Protein AF-A0A842NBQ3-F1 (afdb_monomer_lite)

pLDDT: mean 96.61, std 5.21, range [58.59, 98.88]

Radius of gyration: 13.01 Å; chains: 1; bounding box: 36×28×29 Å

Foldseek 3Di:
DFDDPVVLVVLLVQLLVLLVQLCVLVVHADSVLLNVCSSVLSCQLGPNWADDLVCLPPPPTDADADQVFRNLSNVVSSSCSSPNDPSVLSSCACPPPRCRYSGQDVSRRNRDDGHDD

Secondary structure (DSSP, 8-state):
-PPPHHHHHHHHHHHHHHHHHHHHHTT---HHHHHTTHHHHHHIIIII----TT-TT-TTS-----S-GGGHHHHHHHHHHTTSS-GGGGGGTT-TT-SS-SS--TTSTT-------

Sequence (117 aa):
MGLNYYQIKENVLQARKLVIRGTSVAGSGHPGGSFSMAEIMGCIFYNHLKYDPKNPEWEGRDKLILSKGHASPGLFSNMAVAGYFEESQLDTLRQFGSKLQGHPDLKCPGVEFCGGS

Structure (mmCIF, N/CA/C/O backbone):
data_AF-A0A842NBQ3-F1
#
_entry.id   AF-A0A842NBQ3-F1
#
loop_
_atom_site.group_PDB
_atom_site.id
_atom_site.type_symbol
_atom_site.label_atom_id
_atom_site.label_alt_id
_atom_site.label_comp_id
_atom_site.label_asym_id
_atom_site.label_entity_id
_atom_site.label_seq_id
_atom_site.pdbx_PDB_ins_code
_atom_site.Cartn_x
_atom_site.Cartn_y
_atom_site.Cartn_z
_atom_site.occupancy
_atom_site.B_iso_or_equiv
_atom_site.auth_seq_id
_atom_site.auth_comp_id
_atom_site.auth_asym_id
_atom_site.auth_atom_id
_atom_site.pdbx_PDB_model_num
ATOM 1 N N . MET A 1 1 ? -18.903 -0.535 12.273 1.00 58.59 1 MET A N 1
ATOM 2 C CA . MET A 1 1 ? -18.365 -1.890 12.525 1.00 58.59 1 MET A CA 1
ATOM 3 C C . MET A 1 1 ? -17.370 -2.182 11.423 1.00 58.59 1 MET A C 1
ATOM 5 O O . MET A 1 1 ? -17.677 -1.839 10.287 1.00 58.59 1 MET A O 1
ATOM 9 N N . GLY A 1 2 ? -16.188 -2.703 11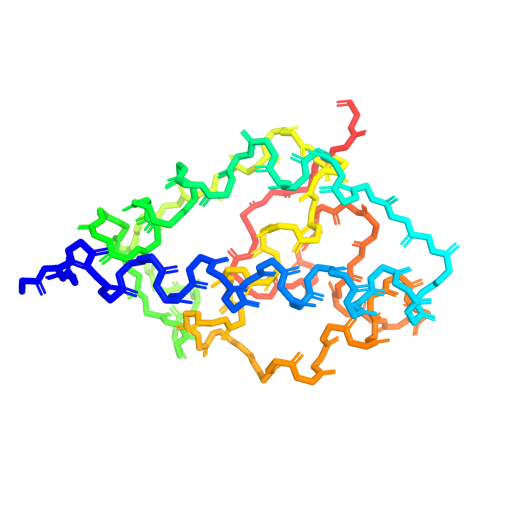.761 1.00 73.56 2 GLY A N 1
ATOM 10 C CA . GLY A 1 2 ? -15.173 -3.078 10.772 1.00 73.56 2 GLY A CA 1
ATOM 11 C C . GLY A 1 2 ? -15.664 -4.170 9.819 1.00 73.56 2 GLY A C 1
ATOM 12 O O . GLY A 1 2 ? -16.737 -4.748 10.025 1.00 73.56 2 GLY A O 1
ATOM 13 N N . LEU A 1 3 ? -14.900 -4.422 8.757 1.00 91.06 3 LEU A N 1
ATOM 14 C CA . LEU A 1 3 ? -15.235 -5.455 7.779 1.00 91.06 3 LEU A CA 1
ATOM 15 C C . LEU A 1 3 ? -15.215 -6.851 8.420 1.00 91.06 3 LEU A C 1
ATOM 17 O O . LEU A 1 3 ? -14.462 -7.117 9.356 1.00 91.06 3 LEU A O 1
ATOM 21 N N . ASN A 1 4 ? -16.027 -7.770 7.898 1.00 95.00 4 ASN A N 1
ATOM 22 C CA . ASN A 1 4 ? -15.976 -9.165 8.332 1.00 95.00 4 ASN A CA 1
ATOM 23 C C . ASN A 1 4 ? -14.759 -9.901 7.737 1.00 95.00 4 ASN A C 1
ATOM 25 O O . ASN A 1 4 ? -14.121 -9.429 6.796 1.00 95.00 4 ASN A O 1
ATOM 29 N N . TYR A 1 5 ? -14.470 -11.101 8.249 1.00 95.12 5 TYR A N 1
ATOM 30 C CA . TYR A 1 5 ? -13.334 -11.921 7.809 1.00 95.12 5 TYR A CA 1
ATOM 31 C C . TYR A 1 5 ? -13.233 -12.093 6.281 1.00 95.12 5 TYR A C 1
ATOM 33 O O . TYR A 1 5 ? -12.146 -11.961 5.718 1.00 95.12 5 TYR A O 1
ATOM 41 N N . TYR A 1 6 ? -14.346 -12.375 5.599 1.00 97.25 6 TYR A N 1
ATOM 42 C CA . TYR A 1 6 ? -14.339 -12.635 4.158 1.00 97.25 6 TYR A CA 1
ATOM 43 C C . TYR A 1 6 ? -14.048 -11.373 3.348 1.00 97.25 6 TYR A C 1
ATOM 45 O O . TYR A 1 6 ? -13.271 -11.429 2.399 1.00 97.25 6 TYR A O 1
ATOM 53 N N . GLN A 1 7 ? -14.594 -10.235 3.771 1.00 97.31 7 GLN A N 1
ATOM 54 C CA . GLN A 1 7 ? -14.319 -8.936 3.157 1.00 97.31 7 GLN A CA 1
ATOM 55 C C . GLN A 1 7 ? -12.852 -8.522 3.345 1.00 97.31 7 GLN 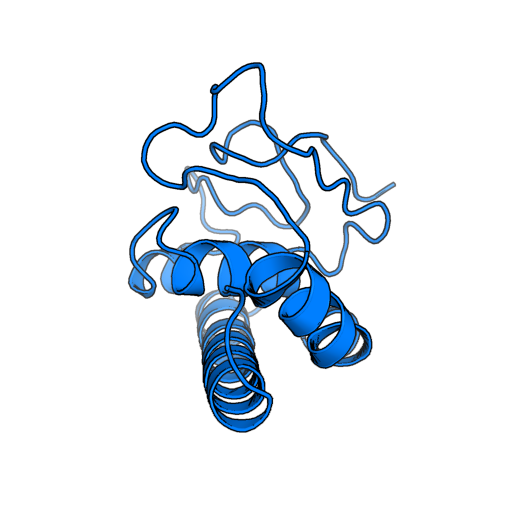A C 1
ATOM 57 O O . GLN A 1 7 ? -12.201 -8.090 2.398 1.00 97.31 7 GLN A O 1
ATOM 62 N N . ILE A 1 8 ? -12.292 -8.723 4.545 1.00 97.81 8 ILE A N 1
ATOM 63 C CA . ILE A 1 8 ? -10.863 -8.475 4.801 1.00 97.81 8 ILE A CA 1
ATOM 64 C C . ILE A 1 8 ? -10.008 -9.356 3.886 1.00 97.81 8 ILE A C 1
ATOM 66 O O . ILE A 1 8 ? -9.063 -8.875 3.263 1.00 97.81 8 ILE A O 1
ATOM 70 N N . LYS A 1 9 ? -10.347 -10.645 3.767 1.00 98.12 9 LYS A N 1
ATOM 71 C CA . LYS A 1 9 ? -9.624 -11.593 2.912 1.00 98.12 9 LYS A CA 1
ATOM 72 C C . LYS A 1 9 ? -9.658 -11.190 1.433 1.00 98.12 9 LYS A C 1
ATOM 74 O O . LYS A 1 9 ? -8.644 -11.335 0.751 1.00 98.12 9 LYS A O 1
ATOM 79 N N . GLU A 1 10 ? -10.789 -10.688 0.946 1.00 98.44 10 GLU A N 1
ATOM 80 C CA . GLU A 1 10 ? -10.934 -10.188 -0.424 1.00 98.44 10 GLU A CA 1
ATOM 81 C C . GLU A 1 10 ? -10.050 -8.960 -0.675 1.00 98.44 10 GLU A C 1
ATOM 83 O O . GLU A 1 10 ? -9.266 -8.954 -1.626 1.00 98.44 10 GLU A O 1
ATOM 88 N N . ASN A 1 11 ? -10.065 -7.986 0.238 1.00 98.44 11 ASN A N 1
ATOM 89 C CA . ASN A 1 11 ? -9.204 -6.807 0.147 1.00 98.44 11 ASN A CA 1
ATOM 90 C C . ASN A 1 11 ? -7.713 -7.169 0.199 1.00 98.44 11 ASN A C 1
ATOM 92 O O . ASN A 1 11 ? -6.914 -6.644 -0.575 1.00 98.44 11 ASN A O 1
ATOM 96 N N . VAL A 1 12 ? -7.326 -8.114 1.061 1.00 98.69 12 VAL A N 1
ATOM 97 C CA . VAL A 1 12 ? -5.946 -8.622 1.132 1.00 98.69 12 VAL A CA 1
ATOM 98 C C . VAL A 1 12 ? -5.537 -9.295 -0.181 1.00 98.69 12 VAL A C 1
ATOM 100 O O . VAL A 1 12 ? -4.418 -9.094 -0.661 1.00 98.69 12 VAL A O 1
ATOM 103 N N . LEU A 1 13 ? -6.425 -10.089 -0.790 1.00 98.69 13 LEU A N 1
ATOM 104 C CA . LEU A 1 13 ? -6.171 -10.693 -2.098 1.00 98.69 13 LEU A CA 1
ATOM 105 C C . LEU A 1 13 ? -5.989 -9.618 -3.176 1.00 98.69 13 LEU A C 1
ATOM 107 O O . LEU A 1 13 ? -5.080 -9.736 -4.001 1.00 98.69 13 LEU A O 1
ATOM 111 N N . GLN A 1 14 ? -6.810 -8.569 -3.153 1.00 98.81 14 GLN A N 1
ATOM 112 C CA . GLN A 1 14 ? -6.688 -7.462 -4.094 1.00 98.81 14 GLN A CA 1
ATOM 113 C C . GLN A 1 14 ? -5.368 -6.709 -3.913 1.00 98.81 14 GLN A C 1
ATOM 115 O O . GLN A 1 14 ? -4.624 -6.538 -4.880 1.00 98.81 14 GLN A O 1
ATOM 120 N N . ALA A 1 15 ? -4.994 -6.379 -2.676 1.00 98.81 15 ALA A N 1
ATOM 121 C CA . ALA A 1 15 ? -3.716 -5.739 -2.382 1.00 98.81 15 ALA A CA 1
ATOM 122 C C . ALA A 1 15 ? -2.528 -6.580 -2.888 1.00 98.81 15 ALA A C 1
ATOM 124 O O . ALA A 1 15 ? -1.599 -6.049 -3.497 1.00 98.81 15 ALA A O 1
ATOM 125 N N . ARG A 1 16 ? -2.574 -7.914 -2.738 1.00 98.81 16 ARG A N 1
ATOM 126 C CA . ARG A 1 16 ? -1.537 -8.802 -3.293 1.00 98.81 16 ARG A CA 1
ATOM 127 C C . ARG A 1 16 ? -1.432 -8.721 -4.816 1.00 98.81 16 ARG A C 1
ATOM 129 O O . ARG A 1 16 ? -0.318 -8.653 -5.333 1.00 98.81 16 ARG A O 1
ATOM 136 N N . LYS A 1 17 ? -2.559 -8.705 -5.535 1.00 98.88 17 LYS A N 1
ATOM 137 C CA . LYS A 1 17 ? -2.567 -8.548 -7.002 1.00 98.88 17 LYS A CA 1
ATOM 138 C C . LYS A 1 17 ? -1.932 -7.220 -7.417 1.00 98.88 17 LYS A C 1
ATOM 140 O O . LYS A 1 17 ? -1.126 -7.195 -8.344 1.00 98.88 17 LYS A O 1
ATOM 145 N N . LEU A 1 18 ? -2.233 -6.144 -6.692 1.00 98.88 18 LEU A N 1
ATOM 146 C CA . LEU A 1 18 ? -1.654 -4.822 -6.935 1.00 98.88 18 LEU A CA 1
ATOM 147 C C . LEU A 1 18 ? -0.145 -4.773 -6.681 1.00 98.88 18 LEU A C 1
ATOM 149 O O . LEU A 1 18 ? 0.578 -4.156 -7.459 1.00 98.88 18 LEU A O 1
ATOM 153 N N . VAL A 1 19 ? 0.355 -5.468 -5.655 1.00 98.81 19 VAL A N 1
ATOM 154 C CA . VAL A 1 19 ? 1.804 -5.620 -5.438 1.00 98.81 19 VAL A CA 1
ATOM 155 C C . VAL A 1 19 ? 2.462 -6.311 -6.631 1.00 98.81 19 VAL A C 1
ATOM 157 O O . VAL A 1 19 ? 3.480 -5.821 -7.118 1.00 98.81 19 VAL A O 1
ATOM 160 N N . ILE A 1 20 ? 1.897 -7.420 -7.126 1.00 98.75 20 ILE A N 1
ATOM 161 C CA . ILE A 1 20 ? 2.441 -8.128 -8.301 1.00 98.75 20 ILE A CA 1
ATOM 162 C C . ILE A 1 20 ? 2.457 -7.192 -9.503 1.00 98.75 20 ILE A C 1
ATOM 164 O O . ILE A 1 20 ? 3.495 -7.055 -10.143 1.00 98.75 20 ILE A O 1
ATOM 168 N N . ARG A 1 21 ? 1.337 -6.514 -9.774 1.00 98.62 21 ARG A N 1
ATOM 169 C CA . ARG A 1 21 ? 1.204 -5.578 -10.894 1.00 98.62 21 ARG A CA 1
ATOM 170 C C . ARG A 1 21 ? 2.240 -4.460 -10.814 1.00 98.62 21 ARG A C 1
ATOM 172 O O . ARG A 1 21 ? 3.061 -4.348 -11.717 1.00 98.62 21 ARG A O 1
ATOM 179 N N . GLY A 1 22 ? 2.262 -3.697 -9.721 1.00 98.69 22 GLY A N 1
ATOM 180 C CA . GLY A 1 22 ? 3.163 -2.553 -9.583 1.00 98.69 22 GLY A CA 1
ATOM 181 C C . GLY A 1 22 ? 4.639 -2.949 -9.612 1.00 98.69 22 GLY A C 1
ATOM 182 O O . GLY A 1 22 ? 5.434 -2.305 -10.289 1.00 98.69 22 GLY A O 1
ATOM 183 N N . THR A 1 23 ? 5.021 -4.046 -8.945 1.00 98.56 23 THR A N 1
ATOM 184 C CA . THR A 1 23 ? 6.423 -4.513 -8.973 1.00 98.56 23 THR A CA 1
ATOM 185 C C . THR A 1 23 ? 6.837 -5.077 -10.333 1.00 98.56 23 THR A C 1
ATOM 187 O O . THR A 1 23 ? 7.986 -4.894 -10.732 1.00 98.56 23 THR A O 1
ATOM 190 N N . SER A 1 24 ? 5.909 -5.697 -11.070 1.00 98.50 24 SER A N 1
ATOM 191 C CA . SER A 1 24 ? 6.153 -6.173 -12.438 1.00 98.50 24 SER A CA 1
ATOM 192 C C . SER A 1 24 ? 6.298 -5.013 -13.422 1.00 98.50 24 SER A C 1
ATOM 194 O O . SER A 1 24 ? 7.261 -4.992 -14.181 1.00 98.50 24 SER A O 1
ATOM 196 N N . VAL A 1 25 ? 5.396 -4.023 -13.379 1.00 98.31 25 VAL A N 1
ATOM 197 C CA . VAL A 1 25 ? 5.468 -2.822 -14.235 1.00 98.31 25 VAL A CA 1
ATOM 198 C C . VAL A 1 25 ? 6.752 -2.037 -13.964 1.00 98.31 25 VAL A C 1
ATOM 200 O O . VAL A 1 25 ? 7.415 -1.590 -14.896 1.00 98.31 25 VAL A O 1
ATOM 203 N N . ALA A 1 26 ? 7.150 -1.918 -12.697 1.00 98.06 26 ALA A N 1
ATOM 204 C CA . ALA A 1 26 ? 8.393 -1.259 -12.317 1.00 98.06 26 ALA A CA 1
ATOM 205 C C . ALA A 1 26 ? 9.663 -2.056 -12.673 1.00 98.06 26 ALA A C 1
ATOM 207 O O . ALA A 1 26 ? 10.758 -1.499 -12.611 1.00 98.06 26 ALA A O 1
ATOM 208 N N . GLY A 1 27 ? 9.555 -3.362 -12.952 1.00 98.00 27 GLY A N 1
ATOM 209 C CA . GLY A 1 27 ? 10.708 -4.264 -13.059 1.00 98.00 27 GLY A CA 1
ATOM 210 C C . GLY A 1 27 ? 11.546 -4.347 -11.773 1.00 98.00 27 GLY A C 1
ATOM 211 O O . GLY A 1 27 ? 12.719 -4.712 -11.813 1.00 98.00 27 GLY A O 1
ATOM 212 N N . SER A 1 28 ? 10.985 -3.938 -10.628 1.00 97.19 28 SER A N 1
ATOM 213 C CA . SER A 1 28 ? 11.712 -3.737 -9.373 1.00 97.19 28 SER A CA 1
ATOM 214 C C . SER A 1 28 ? 10.762 -3.684 -8.169 1.00 97.19 28 SER A C 1
ATOM 216 O O . SER A 1 28 ? 9.673 -3.118 -8.245 1.00 97.19 28 SER A O 1
ATOM 218 N N . GLY A 1 29 ? 11.186 -4.216 -7.019 1.00 96.25 29 GLY A N 1
ATOM 219 C CA . GLY A 1 29 ? 10.430 -4.155 -5.761 1.00 96.25 29 GLY A CA 1
ATOM 220 C C . GLY A 1 29 ? 10.553 -5.419 -4.908 1.00 96.25 29 GLY A C 1
ATOM 221 O O . GLY A 1 29 ? 11.225 -6.371 -5.292 1.00 96.25 29 GLY A O 1
ATOM 222 N N . HIS A 1 30 ? 9.897 -5.431 -3.741 1.00 97.75 30 HIS A N 1
ATOM 223 C CA . HIS A 1 30 ? 10.010 -6.515 -2.751 1.00 97.75 30 HIS A CA 1
ATOM 224 C C . HIS A 1 30 ? 8.659 -7.203 -2.468 1.00 97.75 30 HIS A C 1
ATOM 226 O O . HIS A 1 30 ? 8.115 -7.064 -1.367 1.00 97.75 30 HIS A O 1
ATOM 232 N N . PRO A 1 31 ? 8.105 -7.980 -3.419 1.00 97.69 31 PRO A N 1
ATOM 233 C CA . PRO A 1 31 ? 6.802 -8.624 -3.252 1.00 97.69 31 PRO A CA 1
ATOM 234 C C . PRO A 1 31 ? 6.764 -9.593 -2.061 1.00 97.69 31 PRO A C 1
ATOM 236 O O . PRO A 1 31 ? 5.793 -9.594 -1.309 1.00 97.69 31 PRO A O 1
ATOM 239 N N . GLY A 1 32 ? 7.839 -10.352 -1.811 1.00 98.00 32 GLY A N 1
ATOM 240 C CA . GLY A 1 32 ? 7.914 -11.260 -0.658 1.00 98.00 32 GLY A CA 1
ATOM 241 C C . GLY A 1 32 ? 7.810 -10.528 0.685 1.00 98.00 32 GLY A C 1
ATOM 242 O O . GLY A 1 32 ? 7.072 -10.953 1.574 1.00 98.00 32 GLY A O 1
ATOM 243 N N . GLY A 1 33 ? 8.479 -9.376 0.809 1.00 97.50 33 GLY A N 1
ATOM 244 C CA . GLY A 1 33 ? 8.407 -8.534 2.003 1.00 97.50 33 GLY A CA 1
ATOM 245 C C . GLY A 1 33 ? 7.006 -7.971 2.245 1.00 97.50 33 GLY A C 1
ATOM 246 O O . GLY A 1 33 ? 6.578 -7.901 3.397 1.00 97.50 33 GLY A O 1
ATOM 247 N N . SER A 1 34 ? 6.296 -7.618 1.171 1.00 98.44 34 SER A N 1
ATOM 248 C CA . SER A 1 34 ? 4.906 -7.158 1.211 1.00 98.44 34 SER A CA 1
ATOM 249 C C . SER A 1 34 ? 3.921 -8.283 1.537 1.00 98.44 34 SER A C 1
ATOM 251 O O . SER A 1 34 ? 2.991 -8.083 2.314 1.00 98.44 34 SER A O 1
ATOM 253 N N . PHE A 1 35 ? 4.132 -9.482 0.998 1.00 98.62 35 PHE A N 1
ATOM 254 C CA . PHE A 1 35 ? 3.244 -10.623 1.227 1.00 98.62 35 PHE A CA 1
ATOM 255 C C . PHE A 1 35 ? 3.354 -11.194 2.631 1.00 98.62 35 PHE A C 1
ATOM 257 O O . PHE A 1 35 ? 2.341 -11.638 3.167 1.00 98.62 35 PHE A O 1
ATOM 264 N N . SER A 1 36 ? 4.537 -11.127 3.248 1.00 98.50 36 SER A N 1
ATOM 265 C CA . SER A 1 36 ? 4.745 -11.614 4.615 1.00 98.50 36 SER A CA 1
ATOM 266 C C . SER A 1 36 ? 3.955 -10.831 5.672 1.00 98.50 36 SER A C 1
ATOM 268 O O . SER A 1 36 ? 3.907 -11.254 6.819 1.00 98.50 36 SER A O 1
ATOM 270 N N . MET A 1 37 ? 3.416 -9.659 5.324 1.00 98.12 37 MET A N 1
ATOM 271 C CA . MET A 1 37 ? 2.651 -8.795 6.229 1.00 98.12 37 MET A CA 1
ATOM 272 C C . MET A 1 37 ? 1.209 -8.562 5.760 1.00 98.12 37 MET A C 1
ATOM 274 O O . MET A 1 37 ? 0.513 -7.742 6.345 1.00 98.12 37 MET A O 1
ATOM 278 N N . ALA A 1 38 ? 0.750 -9.247 4.709 1.00 98.38 38 ALA A N 1
ATOM 279 C CA . ALA A 1 38 ? -0.502 -8.902 4.038 1.00 98.38 38 ALA A CA 1
ATOM 280 C C . ALA A 1 38 ? -1.738 -9.083 4.937 1.00 98.38 38 ALA A C 1
ATOM 282 O O . ALA A 1 38 ? -2.574 -8.189 4.998 1.00 98.38 38 ALA A O 1
ATOM 283 N N . GLU A 1 39 ? -1.834 -10.185 5.686 1.00 98.00 39 GLU A N 1
ATOM 284 C CA . GLU A 1 39 ? -2.932 -10.410 6.635 1.00 98.00 39 GLU A CA 1
ATOM 285 C C . GLU A 1 39 ? -2.917 -9.394 7.784 1.00 98.00 39 GLU A C 1
ATOM 287 O O . GLU A 1 39 ? -3.968 -8.876 8.155 1.00 98.00 39 GLU A O 1
ATOM 292 N N . ILE A 1 40 ? -1.732 -9.064 8.313 1.00 97.94 40 ILE A N 1
ATOM 293 C CA . ILE A 1 40 ? -1.577 -8.060 9.378 1.00 97.94 40 ILE A CA 1
ATOM 294 C C . ILE A 1 40 ? -2.044 -6.691 8.872 1.00 97.94 40 ILE A C 1
ATOM 296 O O . ILE A 1 40 ? -2.836 -6.025 9.535 1.00 97.94 40 ILE A O 1
ATOM 300 N N . MET A 1 41 ? -1.603 -6.299 7.675 1.00 98.00 41 MET A N 1
ATOM 301 C CA . MET A 1 41 ? -2.016 -5.053 7.031 1.00 98.00 41 MET A CA 1
ATOM 302 C C . MET A 1 41 ? -3.522 -5.023 6.776 1.00 98.00 41 MET A C 1
ATOM 304 O O . MET A 1 41 ? -4.149 -4.006 7.050 1.00 98.00 41 MET A O 1
ATOM 308 N N . GLY A 1 42 ? -4.113 -6.140 6.344 1.00 97.44 42 GLY A N 1
ATOM 309 C CA . GLY A 1 42 ? -5.557 -6.254 6.161 1.00 97.44 42 GLY A CA 1
ATOM 310 C C . GLY A 1 42 ? -6.338 -6.031 7.455 1.00 97.44 42 GLY A C 1
ATOM 311 O O . GLY A 1 42 ? -7.283 -5.248 7.476 1.00 97.44 42 GLY A O 1
ATOM 312 N N . CYS A 1 43 ? -5.925 -6.658 8.558 1.00 97.06 43 CYS A N 1
ATOM 313 C CA . CYS A 1 43 ? -6.550 -6.423 9.861 1.00 97.06 43 CYS A CA 1
ATOM 314 C C . CYS A 1 43 ? -6.405 -4.961 10.305 1.00 97.06 43 CYS A C 1
ATOM 316 O O . CYS A 1 43 ? -7.373 -4.362 10.774 1.00 97.06 43 CYS A O 1
ATOM 318 N N . ILE A 1 44 ? -5.216 -4.374 10.138 1.00 97.12 44 ILE A N 1
ATOM 319 C CA . ILE A 1 44 ? -4.964 -2.975 10.493 1.00 97.12 44 ILE A CA 1
ATOM 320 C C . ILE A 1 44 ? -5.86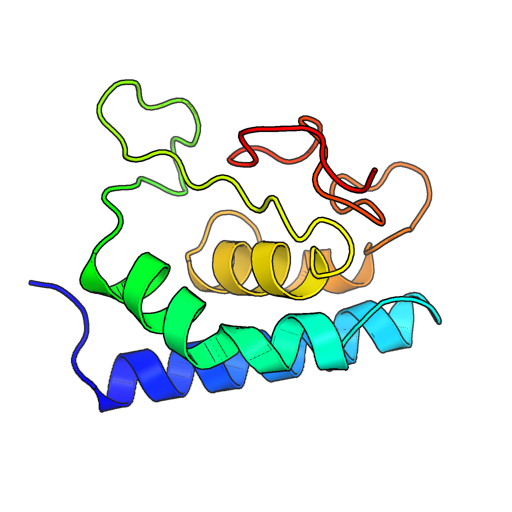5 -2.056 9.661 1.00 97.12 44 ILE A C 1
ATOM 322 O O . ILE A 1 44 ? -6.702 -1.372 10.237 1.00 97.12 44 ILE A O 1
ATOM 326 N N . PHE A 1 45 ? -5.775 -2.078 8.330 1.00 97.06 45 PHE A N 1
ATOM 327 C CA . PHE A 1 45 ? -6.514 -1.158 7.457 1.00 97.06 45 PHE A CA 1
ATOM 328 C C . PHE A 1 45 ? -8.028 -1.368 7.453 1.00 97.06 45 PHE A C 1
ATOM 330 O O . PHE A 1 45 ? -8.767 -0.412 7.251 1.00 97.06 45 PHE A O 1
ATOM 337 N N . TYR A 1 46 ? -8.522 -2.592 7.621 1.00 94.94 46 TYR A N 1
ATOM 338 C CA . TYR A 1 46 ? -9.939 -2.878 7.360 1.00 94.94 46 TYR A CA 1
ATOM 339 C C . TYR A 1 46 ? -10.757 -3.184 8.617 1.00 94.94 46 TYR A C 1
ATOM 341 O O . TYR A 1 46 ? -11.965 -3.417 8.522 1.00 94.94 46 TYR A O 1
ATOM 349 N N . ASN A 1 47 ? -10.123 -3.162 9.794 1.00 94.69 47 ASN A N 1
ATOM 350 C CA . ASN A 1 47 ? -10.810 -3.411 11.060 1.00 94.69 47 ASN A CA 1
ATOM 351 C C . ASN A 1 47 ? -10.372 -2.510 12.225 1.00 94.69 47 ASN A C 1
ATOM 353 O O . ASN A 1 47 ? -11.204 -2.217 13.081 1.00 94.69 47 ASN A O 1
ATOM 357 N N . HIS A 1 48 ? -9.106 -2.080 12.285 1.00 95.50 48 HIS A N 1
ATOM 358 C CA . HIS A 1 48 ? -8.580 -1.373 13.463 1.00 95.50 48 HIS A CA 1
ATOM 359 C C . HIS A 1 48 ? -8.265 0.103 13.235 1.00 95.50 48 HIS A C 1
ATOM 361 O O . HIS A 1 48 ? -8.544 0.913 14.112 1.00 95.50 48 HIS A O 1
ATOM 367 N N . LEU A 1 49 ? -7.682 0.450 12.090 1.00 96.25 49 LEU A N 1
ATOM 368 C CA . LEU A 1 49 ? -7.210 1.797 11.811 1.00 96.25 49 LEU A CA 1
ATOM 369 C C . LEU A 1 49 ? -8.405 2.739 11.643 1.00 96.25 49 LEU A C 1
ATOM 371 O O . LEU A 1 49 ? -9.284 2.513 10.810 1.00 96.25 49 LEU A O 1
ATOM 375 N N . LYS A 1 50 ? -8.411 3.830 12.400 1.00 97.00 50 LYS A N 1
ATOM 376 C CA . LYS A 1 50 ? -9.320 4.954 12.199 1.00 97.00 50 LYS A CA 1
ATOM 377 C C . LYS A 1 50 ? -8.684 5.933 11.218 1.00 97.00 50 LYS A C 1
ATOM 379 O O . LYS A 1 50 ? -7.748 6.640 11.576 1.00 97.00 50 LYS A O 1
ATOM 384 N N . TYR A 1 51 ? -9.188 5.998 9.991 1.00 96.81 51 TYR A N 1
ATOM 385 C CA . TYR A 1 51 ? -8.681 6.899 8.953 1.00 96.81 51 TYR A CA 1
ATOM 386 C C . TYR A 1 51 ? -9.795 7.394 8.033 1.00 96.81 51 TYR A C 1
ATOM 388 O O . TYR A 1 51 ? -10.873 6.806 7.972 1.00 96.81 51 TYR A O 1
ATOM 396 N N . ASP A 1 52 ? -9.504 8.477 7.315 1.00 97.19 52 ASP A N 1
ATOM 397 C CA . ASP A 1 52 ? -10.297 8.957 6.189 1.00 97.19 52 ASP A CA 1
ATOM 398 C C . ASP A 1 52 ? -9.368 9.078 4.969 1.00 97.19 52 ASP A C 1
ATOM 400 O O . ASP A 1 52 ? -8.493 9.948 4.955 1.00 97.19 52 ASP A O 1
ATOM 404 N N . PRO A 1 53 ? -9.516 8.220 3.945 1.00 96.62 53 PRO A N 1
ATOM 405 C CA . PRO A 1 53 ? -8.666 8.273 2.760 1.00 96.62 53 PRO A CA 1
ATOM 406 C C . PRO A 1 53 ? -8.854 9.566 1.949 1.00 96.62 53 PRO A C 1
ATOM 408 O O . PRO A 1 53 ? -7.945 9.970 1.227 1.00 96.62 53 PRO A O 1
ATOM 411 N N . LYS A 1 54 ? -10.007 10.240 2.080 1.00 97.38 54 LYS A N 1
ATOM 412 C CA . LYS A 1 54 ? -10.288 11.524 1.421 1.00 97.38 54 LYS A CA 1
ATOM 413 C C . LYS A 1 54 ? -9.737 12.715 2.202 1.00 97.38 54 LYS A C 1
ATOM 415 O O . LYS A 1 54 ? -9.625 13.800 1.637 1.00 97.38 54 LYS A O 1
ATOM 420 N N . ASN A 1 55 ? -9.366 12.509 3.466 1.00 97.69 55 ASN A N 1
ATOM 421 C CA . ASN A 1 55 ? -8.699 13.499 4.303 1.00 97.69 55 ASN A CA 1
ATOM 422 C C . ASN A 1 55 ? -7.468 12.902 5.021 1.00 97.69 55 ASN A C 1
ATOM 424 O O . ASN A 1 55 ? -7.490 12.698 6.241 1.00 97.69 55 ASN A O 1
ATOM 428 N N . PRO A 1 56 ? -6.361 12.645 4.294 1.00 96.31 56 PRO A N 1
ATOM 429 C CA . PRO A 1 56 ? -5.139 12.080 4.872 1.00 96.31 56 PRO A CA 1
ATOM 430 C C . PRO A 1 56 ? -4.469 12.960 5.937 1.00 96.31 56 PRO A C 1
ATOM 432 O O . PRO A 1 56 ? -3.569 12.495 6.631 1.00 96.31 56 PRO A O 1
ATOM 435 N N . GLU A 1 57 ? -4.880 14.217 6.089 1.00 95.94 57 GLU A N 1
ATOM 436 C CA . GLU A 1 57 ? -4.353 15.152 7.092 1.00 95.94 57 GLU A CA 1
ATOM 437 C C . GLU A 1 57 ? -5.249 15.259 8.336 1.00 95.94 57 GLU A C 1
ATOM 439 O O . GLU A 1 57 ? -4.953 16.033 9.243 1.00 95.94 57 GLU A O 1
ATOM 444 N N . TRP A 1 58 ? -6.326 14.467 8.419 1.00 97.62 58 TRP A N 1
ATOM 445 C CA . TRP A 1 58 ? -7.235 14.484 9.563 1.00 97.62 58 TRP A CA 1
ATOM 446 C C . TRP A 1 58 ? -6.498 14.247 10.889 1.00 97.62 58 TRP A C 1
ATOM 448 O O . TRP A 1 58 ? -5.983 13.164 11.140 1.00 97.62 58 TRP A O 1
ATOM 458 N N . GLU A 1 59 ? -6.504 15.245 11.772 1.00 96.56 59 GLU A N 1
ATOM 459 C CA . GLU A 1 59 ? -5.743 15.237 13.030 1.00 96.56 59 GLU A CA 1
ATOM 460 C C . GLU A 1 59 ? -6.116 14.084 13.981 1.00 96.56 59 GLU A C 1
ATOM 462 O O . GLU A 1 59 ? -5.257 13.525 14.656 1.00 96.56 59 GLU A O 1
ATOM 467 N N . GLY A 1 60 ? -7.393 13.688 14.012 1.00 96.94 60 GLY A N 1
ATOM 468 C CA . GLY A 1 60 ? -7.918 12.675 14.937 1.00 96.94 60 GLY A CA 1
ATOM 469 C C . GLY A 1 60 ? -7.830 11.226 14.445 1.00 96.94 60 GLY A C 1
ATOM 470 O O . GLY A 1 60 ? -8.542 10.371 14.994 1.00 96.94 60 GLY A O 1
ATOM 471 N N . ARG A 1 61 ? -7.050 10.972 13.388 1.00 97.75 61 ARG A N 1
ATOM 472 C CA . ARG A 1 61 ? -6.855 9.650 12.782 1.00 97.75 61 ARG A CA 1
ATOM 473 C C . ARG A 1 61 ? -5.672 8.906 13.398 1.00 97.75 61 ARG A C 1
ATOM 475 O O . ARG A 1 61 ? -4.733 9.513 13.908 1.00 97.75 61 ARG A O 1
ATOM 482 N N . ASP A 1 62 ? -5.674 7.592 13.250 1.00 98.25 62 ASP A N 1
ATOM 483 C CA . ASP A 1 62 ? -4.525 6.768 13.599 1.00 98.25 62 ASP A CA 1
ATOM 484 C C . ASP A 1 62 ? -3.399 6.918 12.563 1.00 98.25 62 ASP A C 1
ATOM 486 O O . ASP A 1 62 ? -3.626 7.142 11.367 1.00 98.25 62 ASP A O 1
ATOM 490 N N . LYS A 1 63 ? -2.156 6.760 13.025 1.00 96.81 63 LYS A N 1
ATOM 491 C CA . LYS A 1 63 ? -0.946 6.851 12.201 1.00 96.81 63 LYS A CA 1
ATOM 492 C C . LYS A 1 63 ? -0.279 5.489 12.087 1.00 96.81 63 LYS A C 1
ATOM 494 O O . LYS A 1 63 ? 0.105 4.895 13.092 1.00 96.81 63 LYS A O 1
ATOM 499 N N . LEU A 1 64 ? -0.108 5.013 10.857 1.00 97.50 64 LEU A N 1
ATOM 500 C CA . LEU A 1 64 ? 0.593 3.767 10.567 1.00 97.50 64 LEU A CA 1
ATOM 501 C C . LEU A 1 64 ? 2.005 4.066 10.057 1.00 97.50 64 LEU A C 1
ATOM 503 O O . LEU A 1 64 ? 2.178 4.679 9.007 1.00 97.50 64 LEU A O 1
ATOM 507 N N . ILE A 1 65 ? 3.020 3.576 10.769 1.00 97.69 65 ILE A N 1
ATOM 508 C CA . ILE A 1 65 ? 4.424 3.700 10.362 1.00 97.69 65 ILE A CA 1
ATOM 509 C C . ILE A 1 65 ? 4.925 2.341 9.877 1.00 97.69 65 ILE A C 1
ATOM 511 O O . ILE A 1 65 ? 5.033 1.389 10.651 1.00 97.69 65 ILE A O 1
ATOM 515 N N . LEU A 1 66 ? 5.291 2.254 8.596 1.00 97.38 66 LEU A N 1
ATOM 516 C CA . LEU A 1 66 ? 5.953 1.071 8.053 1.00 97.38 66 LEU A CA 1
ATOM 517 C C . LEU A 1 66 ? 7.474 1.182 8.228 1.00 97.38 66 LEU A C 1
ATOM 519 O O . LEU A 1 66 ? 8.182 1.627 7.327 1.00 97.38 66 LEU A O 1
ATOM 523 N N . SER A 1 67 ? 7.983 0.712 9.369 1.00 96.12 67 SER A N 1
ATOM 524 C CA . SER A 1 67 ? 9.435 0.636 9.616 1.00 96.12 67 SER A CA 1
ATOM 525 C C . SER A 1 67 ? 10.146 -0.329 8.647 1.00 96.12 67 SER A C 1
ATOM 527 O O . SER A 1 67 ? 11.267 -0.086 8.209 1.00 96.12 67 SER A O 1
ATOM 529 N N . LYS A 1 68 ? 9.448 -1.383 8.192 1.00 95.75 68 LYS A N 1
ATOM 530 C CA . LYS A 1 68 ? 9.903 -2.305 7.134 1.00 95.75 68 LYS A CA 1
ATOM 531 C C . LYS A 1 68 ? 9.836 -1.646 5.744 1.00 95.75 68 LYS A C 1
ATOM 533 O O . LYS A 1 68 ? 9.090 -2.088 4.871 1.00 95.75 68 LYS A O 1
ATOM 538 N N . GLY A 1 69 ? 10.604 -0.579 5.528 1.00 97.12 69 GLY A N 1
ATOM 539 C CA . GLY A 1 69 ? 10.449 0.312 4.374 1.00 97.12 69 GLY A CA 1
ATOM 540 C C . GLY A 1 69 ? 10.546 -0.386 3.013 1.00 97.12 69 GLY A C 1
ATOM 541 O O . GLY A 1 69 ? 9.811 -0.042 2.091 1.00 97.12 69 GLY A O 1
ATOM 542 N N . HIS A 1 70 ? 11.389 -1.412 2.864 1.00 97.44 70 HIS A N 1
ATOM 543 C CA . HIS A 1 70 ? 11.525 -2.139 1.593 1.00 97.44 70 HIS A CA 1
ATOM 544 C C . HIS A 1 70 ? 10.207 -2.788 1.125 1.00 97.44 70 HIS A C 1
ATOM 546 O O . HIS A 1 70 ? 10.019 -2.9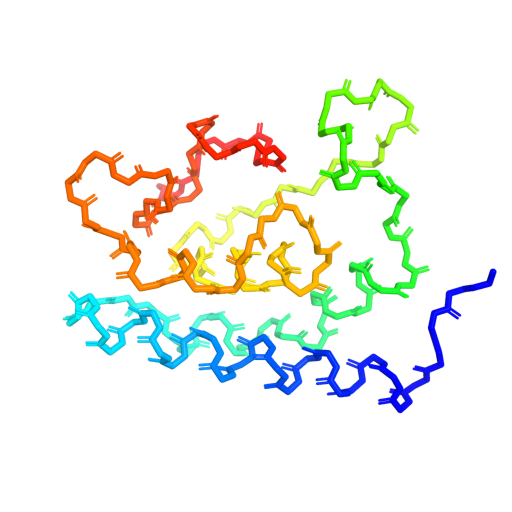99 -0.073 1.00 97.44 70 HIS A O 1
ATOM 552 N N . ALA A 1 71 ? 9.277 -3.067 2.047 1.00 97.94 71 ALA A N 1
ATOM 553 C CA . ALA A 1 71 ? 7.960 -3.634 1.772 1.00 97.94 71 ALA A CA 1
ATOM 554 C C . ALA A 1 71 ? 6.897 -2.582 1.385 1.00 97.94 71 ALA A C 1
ATOM 556 O O . ALA A 1 71 ? 5.705 -2.903 1.384 1.00 97.94 71 ALA A O 1
ATOM 557 N N . SER A 1 72 ? 7.311 -1.362 1.016 1.00 98.06 72 SER A N 1
ATOM 558 C CA . SER A 1 72 ? 6.441 -0.253 0.593 1.00 98.06 72 SER A CA 1
ATOM 559 C C . SER A 1 72 ? 5.367 -0.596 -0.451 1.00 98.06 72 SER A C 1
ATOM 561 O O . SER A 1 72 ? 4.265 -0.066 -0.300 1.00 98.06 72 SER A O 1
ATOM 563 N N . PRO A 1 73 ? 5.553 -1.525 -1.422 1.00 98.56 73 PRO A N 1
ATOM 564 C CA . PRO A 1 73 ? 4.460 -1.893 -2.329 1.00 98.56 73 PRO A CA 1
ATOM 565 C C . PRO A 1 73 ? 3.236 -2.446 -1.582 1.00 98.56 73 PRO A C 1
ATOM 567 O O . PRO A 1 73 ? 2.094 -2.228 -1.982 1.00 98.56 73 PRO A O 1
ATOM 570 N N . GLY A 1 74 ? 3.465 -3.132 -0.460 1.00 98.56 74 GLY A N 1
ATOM 571 C CA . GLY A 1 74 ? 2.419 -3.651 0.419 1.00 98.56 74 GLY A CA 1
ATOM 572 C C . GLY A 1 74 ? 1.658 -2.544 1.146 1.00 98.56 74 GLY A C 1
ATOM 573 O O . GLY A 1 74 ? 0.448 -2.645 1.301 1.00 98.56 74 GLY A O 1
ATOM 574 N N . LEU A 1 75 ? 2.336 -1.465 1.544 1.00 98.56 75 LEU A N 1
ATOM 575 C CA . LEU A 1 75 ? 1.672 -0.287 2.107 1.00 98.56 75 LEU A CA 1
ATOM 576 C C . LEU A 1 75 ? 0.817 0.408 1.047 1.00 98.56 75 LEU A C 1
ATOM 578 O O . LEU A 1 75 ? -0.378 0.590 1.257 1.00 98.56 75 LEU A O 1
ATOM 582 N N . PHE A 1 76 ? 1.401 0.726 -0.110 1.00 98.75 76 PHE A N 1
ATOM 583 C CA . PHE A 1 76 ? 0.697 1.462 -1.161 1.00 98.75 76 PHE A CA 1
ATOM 584 C C . PHE A 1 76 ? -0.497 0.693 -1.726 1.00 98.75 76 PHE A C 1
ATOM 586 O O . PHE A 1 76 ? -1.539 1.286 -1.969 1.00 98.75 76 PHE A O 1
ATOM 593 N N . SER A 1 77 ? -0.380 -0.626 -1.895 1.00 98.75 77 SER A N 1
ATOM 594 C CA . SER A 1 77 ? -1.508 -1.456 -2.336 1.00 98.75 77 SER A CA 1
ATOM 595 C C . SER A 1 77 ? -2.665 -1.459 -1.333 1.00 98.75 77 SER A C 1
ATOM 597 O O . SER A 1 77 ? -3.809 -1.311 -1.748 1.00 98.75 77 SER A O 1
ATOM 599 N N . ASN A 1 78 ? -2.396 -1.565 -0.025 1.00 98.69 78 ASN A N 1
ATOM 600 C CA . ASN A 1 78 ? -3.456 -1.488 0.987 1.00 98.69 78 ASN A CA 1
ATOM 601 C C . ASN A 1 78 ? -4.076 -0.084 1.058 1.00 98.69 78 ASN A C 1
ATOM 603 O O . ASN A 1 78 ? -5.293 0.016 1.186 1.00 98.69 78 ASN A O 1
ATOM 607 N N . MET A 1 79 ? -3.276 0.980 0.912 1.00 98.62 79 MET A N 1
ATOM 608 C CA . MET A 1 79 ? -3.773 2.360 0.817 1.00 98.62 79 MET A CA 1
ATOM 609 C C . MET A 1 79 ? -4.673 2.564 -0.411 1.00 98.62 79 MET A C 1
ATOM 611 O O . MET A 1 79 ? -5.724 3.189 -0.289 1.00 98.62 79 MET A O 1
ATOM 615 N N . ALA A 1 80 ? -4.305 2.005 -1.568 1.00 98.62 80 ALA A N 1
ATOM 616 C CA . ALA A 1 80 ? -5.124 2.067 -2.776 1.00 98.62 80 ALA A CA 1
ATOM 617 C C . ALA A 1 80 ? -6.470 1.354 -2.590 1.00 98.62 80 ALA A C 1
ATOM 619 O O . ALA A 1 80 ? -7.516 1.949 -2.822 1.00 98.62 80 ALA A O 1
ATOM 620 N N . VAL A 1 81 ? -6.456 0.118 -2.073 1.00 98.50 81 VAL A N 1
ATOM 621 C CA . VAL A 1 81 ? -7.689 -0.638 -1.772 1.00 98.50 81 VAL A CA 1
ATOM 622 C C . VAL A 1 81 ? -8.536 0.068 -0.705 1.00 98.50 81 VAL A C 1
ATOM 624 O O . VAL A 1 81 ? -9.761 0.018 -0.744 1.00 98.50 81 VAL A O 1
ATOM 627 N N . ALA A 1 82 ? -7.900 0.764 0.240 1.00 97.69 82 ALA A N 1
ATOM 628 C CA . ALA A 1 82 ? -8.572 1.594 1.236 1.00 97.69 82 ALA A CA 1
ATOM 629 C C . ALA A 1 82 ? -9.107 2.929 0.672 1.00 97.69 82 ALA A C 1
ATOM 631 O O . ALA A 1 82 ? -9.790 3.656 1.390 1.00 97.69 82 ALA A O 1
ATOM 632 N N . GLY A 1 83 ? -8.817 3.258 -0.591 1.00 97.94 83 GLY A N 1
ATOM 633 C CA . GLY A 1 83 ? -9.360 4.416 -1.300 1.00 97.94 83 GLY A CA 1
ATOM 634 C C . GLY A 1 83 ? -8.541 5.704 -1.198 1.00 97.94 83 GLY A C 1
ATOM 635 O O . GLY A 1 83 ? -9.061 6.759 -1.554 1.00 97.94 83 GLY A O 1
ATOM 636 N N . TYR A 1 84 ? -7.288 5.662 -0.722 1.00 98.31 84 TYR A N 1
ATOM 637 C CA . TYR A 1 84 ? -6.420 6.856 -0.672 1.00 98.31 84 TYR A CA 1
ATOM 638 C C . TYR A 1 84 ? -6.095 7.399 -2.068 1.00 98.31 84 TYR A C 1
ATOM 640 O O . TYR A 1 84 ? -5.866 8.595 -2.247 1.00 98.31 84 TYR A O 1
ATOM 648 N N . PHE A 1 85 ? -6.031 6.510 -3.054 1.00 98.12 85 PHE A N 1
ATOM 649 C CA . PHE A 1 85 ? -5.799 6.820 -4.458 1.00 98.12 85 PHE A CA 1
ATOM 650 C C . PHE A 1 85 ? -6.237 5.638 -5.325 1.00 98.12 85 PHE A C 1
ATOM 652 O O . PHE A 1 85 ? -6.388 4.519 -4.838 1.00 98.12 85 PHE A O 1
ATOM 659 N N . GLU A 1 86 ? -6.417 5.891 -6.620 1.00 98.31 86 GLU A N 1
ATOM 660 C CA . GLU A 1 86 ? -6.801 4.869 -7.595 1.00 98.31 86 GLU A CA 1
ATOM 661 C C . GLU A 1 86 ? -5.780 3.726 -7.662 1.00 98.31 86 GLU A C 1
ATOM 663 O O . GLU A 1 86 ? -4.568 3.953 -7.714 1.00 98.31 86 GLU A O 1
ATOM 668 N N . GLU A 1 87 ? -6.266 2.488 -7.753 1.00 98.69 87 GLU A N 1
ATOM 669 C CA . GLU A 1 87 ? -5.419 1.291 -7.830 1.00 98.69 87 GLU A CA 1
ATOM 670 C C . GLU A 1 87 ? -4.455 1.304 -9.027 1.00 98.69 87 GLU A C 1
ATOM 672 O O . GLU A 1 87 ? -3.351 0.761 -8.950 1.00 98.69 87 GLU A O 1
ATOM 677 N N . SER A 1 88 ? -4.838 1.965 -10.123 1.00 98.38 88 SER A N 1
ATOM 678 C CA . SER A 1 88 ? -4.001 2.136 -11.316 1.00 98.38 88 SER A CA 1
ATOM 679 C C . SER A 1 88 ? -2.716 2.920 -11.045 1.00 98.38 88 SER A C 1
ATOM 681 O O . SER A 1 88 ? -1.741 2.754 -11.776 1.00 98.38 88 SER A O 1
ATOM 683 N N . GLN A 1 89 ? -2.650 3.716 -9.971 1.00 98.38 89 GLN A N 1
ATOM 684 C CA . GLN A 1 89 ? -1.425 4.434 -9.618 1.00 98.38 89 GLN A CA 1
ATOM 685 C C . GLN A 1 89 ? -0.281 3.497 -9.230 1.00 98.38 89 GLN A C 1
ATOM 687 O O . GLN A 1 89 ? 0.875 3.910 -9.323 1.00 98.38 89 GLN A O 1
ATOM 692 N N . LEU A 1 90 ? -0.551 2.235 -8.867 1.00 98.44 90 LEU A N 1
ATOM 693 C CA . LEU A 1 90 ? 0.506 1.255 -8.593 1.00 98.44 90 LEU A CA 1
ATOM 694 C C . LEU A 1 90 ? 1.397 0.986 -9.813 1.00 98.44 90 LEU A C 1
ATOM 696 O O . LEU A 1 90 ? 2.553 0.612 -9.629 1.00 98.44 90 LEU A O 1
ATOM 700 N N . ASP A 1 91 ? 0.920 1.248 -11.032 1.00 98.44 91 ASP A N 1
ATOM 701 C CA . ASP A 1 91 ? 1.737 1.157 -12.251 1.00 98.44 91 ASP A CA 1
ATOM 702 C C . ASP A 1 91 ? 2.860 2.206 -12.275 1.00 98.44 91 ASP A C 1
ATOM 704 O O . ASP A 1 91 ? 3.869 2.043 -12.955 1.00 98.44 91 ASP A O 1
ATOM 708 N N . THR A 1 92 ? 2.719 3.277 -11.493 1.00 98.38 92 THR A N 1
ATOM 709 C CA . THR A 1 92 ? 3.732 4.331 -11.367 1.00 98.38 92 THR A CA 1
ATOM 710 C C . THR A 1 92 ? 4.769 4.034 -10.282 1.00 98.38 92 THR A C 1
ATOM 712 O O . THR A 1 92 ? 5.632 4.873 -10.021 1.00 98.38 92 THR A O 1
ATOM 715 N N . LEU A 1 93 ? 4.703 2.875 -9.619 1.00 98.56 93 LEU A N 1
ATOM 716 C CA . LEU A 1 93 ? 5.653 2.492 -8.575 1.00 98.56 93 LEU A CA 1
ATOM 717 C C . LEU A 1 93 ? 7.099 2.634 -9.078 1.00 98.56 93 LEU A C 1
ATOM 719 O O . LEU A 1 93 ? 7.446 2.121 -10.140 1.00 98.56 93 LEU A O 1
ATOM 723 N N . ARG A 1 94 ? 7.946 3.318 -8.296 1.00 97.81 94 ARG A N 1
ATOM 724 C CA . ARG A 1 94 ? 9.375 3.566 -8.587 1.00 97.81 94 ARG A CA 1
ATOM 725 C C . ARG A 1 94 ? 9.658 4.340 -9.882 1.00 97.81 94 ARG A C 1
ATOM 727 O O . ARG A 1 94 ? 10.822 4.494 -10.239 1.00 97.81 94 ARG A O 1
ATOM 734 N N . GLN A 1 95 ? 8.638 4.875 -10.549 1.00 97.62 95 GLN A N 1
ATOM 735 C CA . GLN A 1 95 ? 8.832 5.716 -11.726 1.00 97.62 95 GLN A CA 1
ATOM 736 C C . GLN A 1 95 ? 9.262 7.130 -11.327 1.00 97.62 95 GLN A C 1
ATOM 738 O O . GLN A 1 95 ? 8.928 7.634 -10.247 1.00 97.62 95 GLN A O 1
ATOM 743 N N . PHE A 1 96 ? 10.000 7.795 -12.215 1.00 96.06 96 PHE A N 1
ATOM 744 C CA . PHE A 1 96 ? 10.410 9.180 -12.006 1.00 96.06 96 PHE A CA 1
ATOM 745 C C . PHE A 1 96 ? 9.183 10.094 -11.857 1.00 96.06 96 PHE A C 1
ATOM 747 O O . PHE A 1 96 ? 8.222 9.989 -12.614 1.00 96.06 96 PHE A O 1
ATOM 754 N N . GLY A 1 97 ? 9.200 10.976 -10.854 1.00 94.88 97 GLY A N 1
ATOM 755 C CA . GLY A 1 97 ? 8.079 11.875 -10.549 1.00 94.88 97 GLY A CA 1
ATOM 756 C C . GLY A 1 97 ? 6.877 11.215 -9.858 1.00 94.88 97 GLY A C 1
ATOM 757 O O . GLY A 1 97 ? 5.940 11.917 -9.484 1.00 94.88 97 GLY A O 1
ATOM 758 N N . SER A 1 98 ? 6.897 9.897 -9.640 1.00 97.69 98 SER A N 1
ATOM 759 C CA . SER A 1 98 ? 5.828 9.202 -8.921 1.00 97.69 98 SER A CA 1
ATOM 760 C C . SER A 1 98 ? 5.743 9.624 -7.452 1.00 97.69 98 SER A C 1
ATOM 762 O O . SER A 1 98 ? 6.735 10.003 -6.828 1.00 97.69 98 SER A O 1
ATOM 764 N N . LYS A 1 99 ? 4.560 9.491 -6.855 1.00 97.50 99 LYS A N 1
ATOM 765 C CA . LYS A 1 99 ? 4.395 9.560 -5.394 1.00 97.50 99 LYS A CA 1
ATOM 766 C C . LYS A 1 99 ? 4.722 8.223 -4.721 1.00 97.50 99 LYS A C 1
ATOM 768 O O . LYS A 1 99 ? 5.095 8.200 -3.554 1.00 97.50 99 LYS A O 1
ATOM 773 N N .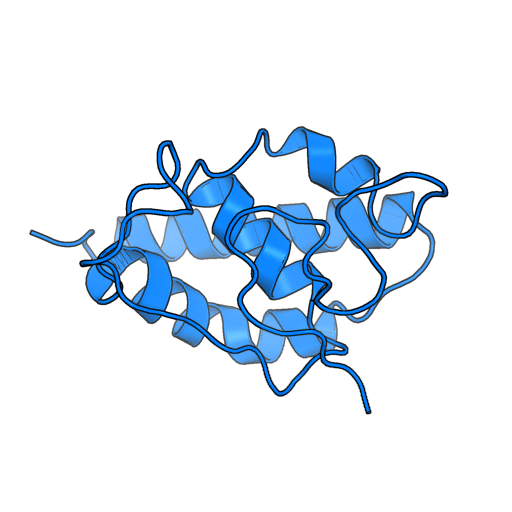 LEU A 1 100 ? 4.625 7.116 -5.459 1.00 98.25 100 LEU A N 1
ATOM 774 C CA . LEU A 1 100 ? 4.843 5.759 -4.961 1.00 98.25 100 LEU A CA 1
ATOM 775 C C . LEU A 1 100 ? 6.311 5.364 -5.156 1.00 98.25 100 LEU A C 1
ATOM 777 O O . LEU A 1 100 ? 6.704 4.790 -6.173 1.00 98.25 100 LEU A O 1
ATOM 781 N N . GLN A 1 101 ? 7.140 5.728 -4.182 1.00 97.56 101 GLN A N 1
ATOM 782 C CA . GLN A 1 101 ? 8.593 5.555 -4.231 1.00 97.56 101 GLN A CA 1
ATOM 783 C C . GLN A 1 101 ? 9.053 4.141 -3.839 1.00 97.56 101 GLN A C 1
ATOM 785 O O . GLN A 1 101 ? 8.281 3.293 -3.404 1.00 97.56 101 GLN A O 1
ATOM 790 N N . GLY A 1 102 ? 10.348 3.850 -3.997 1.00 96.50 102 GLY A N 1
ATOM 791 C CA . GLY A 1 102 ? 10.906 2.535 -3.655 1.00 96.50 102 GLY A CA 1
ATOM 792 C C . GLY A 1 102 ? 10.822 2.164 -2.169 1.00 96.50 102 GLY A C 1
ATOM 793 O O . GLY A 1 102 ? 10.851 0.974 -1.857 1.00 96.50 102 GLY A O 1
ATOM 794 N N . HIS A 1 103 ? 10.654 3.167 -1.308 1.00 98.00 103 HIS A N 1
ATOM 795 C CA . HIS A 1 103 ? 10.426 3.114 0.135 1.00 98.00 103 HIS A CA 1
ATOM 796 C C . HIS A 1 103 ? 9.293 4.102 0.494 1.00 98.00 103 HIS A C 1
ATOM 798 O O . HIS A 1 103 ? 8.917 4.901 -0.368 1.00 98.00 103 HIS A O 1
ATOM 804 N N . PRO A 1 104 ? 8.716 4.066 1.712 1.00 97.62 104 PRO A N 1
ATOM 805 C CA . PRO A 1 104 ? 7.760 5.078 2.150 1.00 97.62 104 PRO A CA 1
ATOM 806 C C . PRO A 1 104 ? 8.404 6.468 2.099 1.00 97.62 104 PRO A C 1
ATOM 808 O O . PRO A 1 104 ? 9.542 6.629 2.537 1.00 97.62 104 PRO A O 1
ATOM 811 N N . ASP A 1 105 ? 7.686 7.442 1.546 1.00 97.25 105 ASP A N 1
ATOM 812 C CA . ASP A 1 105 ? 8.121 8.826 1.348 1.00 97.25 105 ASP A CA 1
ATOM 813 C C . ASP A 1 105 ? 6.902 9.745 1.553 1.00 97.25 105 ASP A C 1
ATOM 815 O O . ASP A 1 105 ? 5.796 9.414 1.111 1.00 97.25 105 ASP A O 1
ATOM 819 N N . LEU A 1 106 ? 7.102 10.893 2.207 1.00 96.81 106 LEU A N 1
ATOM 820 C CA . LEU A 1 106 ? 6.058 11.888 2.499 1.00 96.81 106 LEU A CA 1
ATOM 821 C C . LEU A 1 106 ? 5.412 12.494 1.239 1.00 96.81 106 LEU A C 1
ATOM 823 O O . LEU A 1 106 ? 4.357 13.117 1.324 1.00 96.81 106 LEU A O 1
ATOM 827 N N . LYS A 1 107 ? 5.996 12.289 0.051 1.00 96.12 107 LYS A N 1
ATOM 828 C CA . LYS A 1 107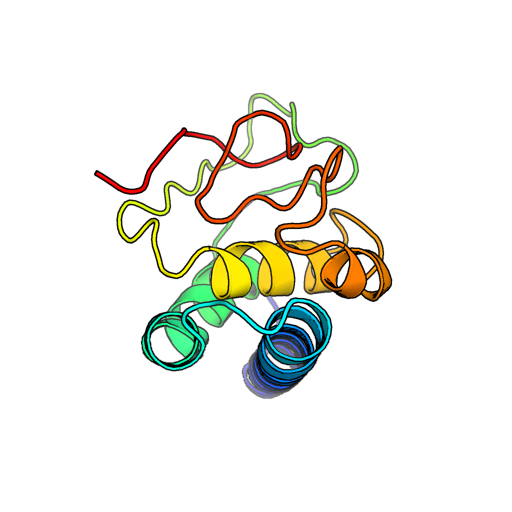 ? 5.366 12.621 -1.240 1.00 96.12 107 LYS A CA 1
ATOM 829 C C . LYS A 1 107 ? 4.023 11.920 -1.461 1.00 96.12 107 LYS A C 1
ATOM 831 O O . LYS A 1 107 ? 3.225 12.400 -2.269 1.00 96.12 107 LYS A O 1
ATOM 836 N N . CYS A 1 108 ? 3.787 10.779 -0.812 1.00 97.69 108 CYS A N 1
ATOM 837 C CA . CYS A 1 108 ? 2.523 10.055 -0.876 1.00 97.69 108 CYS A CA 1
ATOM 838 C C . CYS A 1 108 ? 1.607 10.475 0.291 1.00 97.69 108 CYS A C 1
ATOM 840 O O . CYS A 1 108 ? 1.923 10.165 1.441 1.00 97.69 108 CYS A O 1
ATOM 842 N N . PRO A 1 109 ? 0.470 11.153 0.035 1.00 96.81 109 PRO A N 1
ATOM 843 C CA . PRO A 1 109 ? -0.459 11.542 1.093 1.00 96.81 109 PRO A CA 1
ATOM 844 C C . PRO A 1 109 ? -0.944 10.337 1.907 1.00 96.81 109 PRO A C 1
ATOM 846 O O . PRO A 1 109 ? -1.393 9.340 1.343 1.00 96.81 109 PRO A O 1
ATOM 849 N N . GLY A 1 110 ? -0.861 10.437 3.235 1.00 96.75 110 GLY A N 1
ATOM 850 C CA . GLY A 1 110 ? -1.186 9.344 4.160 1.00 96.75 110 GLY A CA 1
ATOM 851 C C . GLY A 1 110 ? -0.003 8.439 4.523 1.00 96.75 110 GLY A C 1
ATOM 852 O O . GLY A 1 110 ? -0.166 7.540 5.343 1.00 96.75 110 GLY A O 1
ATOM 853 N N . VAL A 1 111 ? 1.187 8.666 3.955 1.00 98.06 111 VAL A N 1
ATOM 854 C CA . VAL A 1 111 ? 2.434 8.086 4.467 1.00 98.06 111 VAL A CA 1
ATOM 855 C C . VAL A 1 111 ? 3.000 8.994 5.555 1.00 98.06 111 VAL A C 1
ATOM 857 O O . VAL A 1 111 ? 3.249 10.171 5.321 1.00 98.06 111 VAL A O 1
ATOM 860 N N . GLU A 1 112 ? 3.234 8.436 6.743 1.00 96.44 112 GLU A N 1
ATOM 861 C CA . GLU A 1 112 ? 3.630 9.213 7.931 1.00 96.44 112 GLU A CA 1
ATOM 862 C C . GLU A 1 112 ? 5.127 9.491 8.050 1.00 96.44 112 GLU A C 1
ATOM 864 O O . GLU A 1 112 ? 5.537 10.378 8.796 1.00 96.44 112 GLU A O 1
ATOM 869 N N . PHE A 1 113 ? 5.963 8.671 7.410 1.00 95.62 113 PHE A N 1
ATOM 870 C CA . PHE A 1 113 ? 7.394 8.643 7.689 1.00 95.62 113 PHE A CA 1
ATOM 871 C C . PHE A 1 113 ? 8.203 8.173 6.480 1.00 95.62 113 PHE A C 1
ATOM 873 O O . PHE A 1 113 ? 7.800 7.235 5.789 1.00 95.62 113 PHE A O 1
ATOM 880 N N . CYS A 1 114 ? 9.370 8.786 6.266 1.00 96.06 114 CYS A N 1
ATOM 881 C CA . CYS A 1 114 ? 10.351 8.335 5.280 1.00 96.06 114 CYS A CA 1
ATOM 882 C C . CYS A 1 114 ? 11.171 7.165 5.843 1.00 96.06 114 CYS A C 1
ATOM 884 O O . CYS A 1 114 ? 11.991 7.367 6.734 1.00 96.06 114 CYS A O 1
ATOM 886 N N . GLY A 1 115 ? 10.964 5.949 5.333 1.00 91.44 115 GLY A N 1
ATOM 887 C CA . GLY A 1 115 ? 11.643 4.736 5.819 1.00 91.44 115 GLY A CA 1
ATOM 888 C C . GLY A 1 115 ? 12.659 4.148 4.834 1.00 91.44 115 GLY A C 1
ATOM 889 O O . GLY A 1 115 ? 12.852 4.671 3.740 1.00 91.44 115 GLY A O 1
ATOM 890 N N . GLY A 1 116 ? 13.257 3.003 5.192 1.00 87.12 116 GLY A N 1
ATOM 891 C CA . GLY A 1 116 ? 14.066 2.178 4.277 1.00 87.12 116 GLY A CA 1
ATOM 892 C C . GLY A 1 116 ? 15.550 2.022 4.619 1.00 87.12 116 GLY A C 1
ATOM 893 O O . GLY A 1 116 ? 16.224 1.272 3.917 1.00 87.12 116 GLY A O 1
ATOM 894 N N . SER A 1 117 ? 16.036 2.691 5.670 1.00 67.94 117 SER A N 1
ATOM 895 C CA . SER A 1 117 ? 17.384 2.496 6.226 1.00 67.94 117 SER A CA 1
ATOM 896 C C . SER A 1 117 ? 17.407 1.483 7.364 1.00 67.94 117 SER A C 1
ATOM 898 O O . SER A 1 117 ? 16.340 1.256 7.977 1.00 67.94 117 SER A O 1
#